Protein AF-A0A958FK14-F1 (afdb_monomer)

Solvent-accessible surface area (backbone atoms only — not com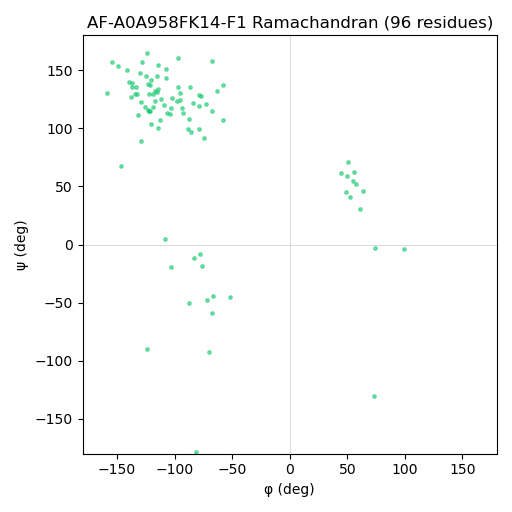parable to full-atom values): 5385 Å² total; per-residue (Å²): 116,50,66,74,43,81,48,64,76,42,88,47,45,78,41,74,50,71,74,80,83,68,88,89,6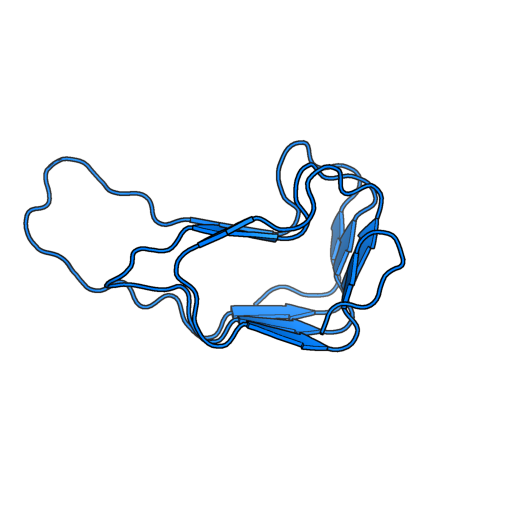9,89,70,84,73,75,60,79,50,56,73,41,40,39,33,44,37,38,34,54,28,19,36,18,45,39,32,39,41,40,39,86,91,32,33,42,28,45,34,39,38,34,51,28,40,32,29,57,43,71,69,44,66,45,82,39,41,66,42,61,78,44,52,40,69,25,26,52,64,86,40,79,49,120

Radius of gyration: 14.06 Å; Cα contacts (8 Å, |Δi|>4): 242; chains: 1; bounding box: 36×25×36 Å

Nearest PDB structures (foldseek):
  5olp-assembly2_B  TM=8.655E-01  e=2.870E-02  Bacteroides thetaiotaomicron VPI-5482

Structure (mmCIF, N/CA/C/O backbone):
data_AF-A0A958FK14-F1
#
_entry.id   AF-A0A958FK14-F1
#
loop_
_atom_site.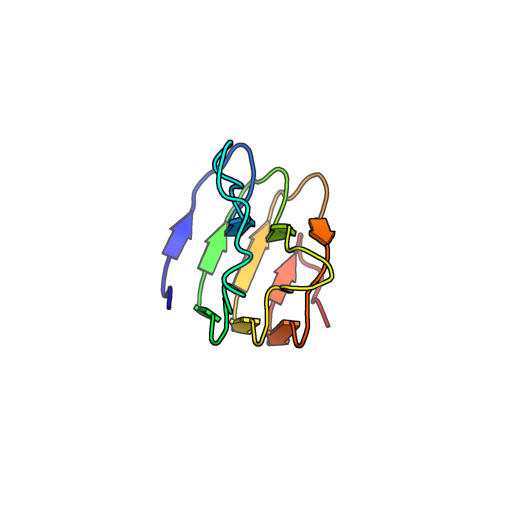group_PDB
_atom_site.id
_atom_site.type_symbol
_atom_site.label_atom_id
_atom_site.label_alt_id
_atom_site.label_comp_id
_atom_site.label_asym_id
_atom_site.label_entity_id
_atom_site.label_seq_id
_atom_site.pdbx_PDB_ins_code
_atom_site.Cartn_x
_atom_site.Cartn_y
_atom_site.Cartn_z
_atom_site.occupancy
_atom_site.B_iso_or_equiv
_atom_site.auth_seq_id
_atom_site.auth_comp_id
_atom_site.auth_asym_id
_atom_site.auth_atom_id
_atom_site.pdbx_PDB_model_num
ATOM 1 N N . TYR A 1 1 ? 12.734 -3.614 6.262 1.00 78.69 1 TYR A N 1
ATOM 2 C CA . TYR A 1 1 ? 11.900 -4.096 7.378 1.00 78.69 1 TYR A CA 1
ATOM 3 C C . TYR A 1 1 ? 11.490 -2.908 8.248 1.00 78.69 1 TYR A C 1
ATOM 5 O O . TYR A 1 1 ? 12.372 -2.173 8.677 1.00 78.69 1 TYR A O 1
ATOM 13 N N . MET A 1 2 ? 10.190 -2.689 8.470 1.00 85.75 2 MET A N 1
ATOM 14 C CA . MET A 1 2 ? 9.624 -1.602 9.291 1.00 85.75 2 MET A CA 1
ATOM 15 C C . MET A 1 2 ? 8.558 -2.182 10.227 1.00 85.75 2 MET A C 1
ATOM 17 O O . MET A 1 2 ? 7.742 -2.986 9.784 1.00 85.75 2 MET A O 1
ATOM 21 N N . ARG A 1 3 ? 8.552 -1.798 11.510 1.00 90.31 3 ARG A N 1
ATOM 22 C CA . ARG A 1 3 ? 7.561 -2.311 12.465 1.00 90.31 3 ARG A CA 1
ATOM 23 C C . ARG A 1 3 ? 7.193 -1.342 13.581 1.00 90.31 3 ARG A C 1
ATOM 25 O O . ARG A 1 3 ? 8.047 -0.554 13.982 1.00 90.31 3 ARG A O 1
ATOM 32 N N . ASN A 1 4 ? 5.985 -1.492 14.130 1.00 87.62 4 ASN A N 1
ATOM 33 C CA . ASN A 1 4 ? 5.497 -0.781 15.321 1.00 87.62 4 ASN A CA 1
ATOM 34 C C . ASN A 1 4 ? 5.549 0.746 15.165 1.00 87.62 4 ASN A C 1
ATOM 36 O O . ASN A 1 4 ? 6.141 1.444 15.990 1.00 87.62 4 ASN A O 1
ATOM 40 N N . VAL A 1 5 ? 4.968 1.261 14.082 1.00 90.00 5 VAL A N 1
ATOM 41 C CA . VAL A 1 5 ? 5.005 2.695 13.766 1.00 90.00 5 VAL A CA 1
ATOM 42 C C . VAL A 1 5 ? 3.599 3.267 13.726 1.00 90.00 5 VAL A C 1
ATOM 44 O O . VAL A 1 5 ? 2.742 2.779 12.996 1.00 90.00 5 VAL A O 1
ATOM 47 N N . THR A 1 6 ? 3.398 4.364 14.450 1.00 87.81 6 THR A N 1
ATOM 48 C CA . THR A 1 6 ? 2.190 5.183 14.342 1.00 87.81 6 THR A CA 1
ATOM 49 C C . THR A 1 6 ? 2.536 6.471 13.620 1.00 87.81 6 THR A C 1
ATOM 51 O O . THR A 1 6 ? 3.283 7.307 14.126 1.00 87.81 6 THR A O 1
ATOM 54 N N . VAL A 1 7 ? 1.980 6.630 12.429 1.00 83.75 7 VAL A N 1
ATOM 55 C CA . VAL A 1 7 ? 2.091 7.833 11.612 1.00 83.75 7 VAL A CA 1
ATOM 56 C C . VAL A 1 7 ? 0.860 8.699 11.878 1.00 83.75 7 VAL A C 1
ATOM 58 O O . VAL A 1 7 ? -0.263 8.206 11.842 1.00 83.75 7 VAL A O 1
ATOM 61 N N . GLY A 1 8 ? 1.050 9.989 12.160 1.00 83.38 8 GLY A N 1
ATOM 62 C CA . GLY A 1 8 ? -0.063 10.928 12.330 1.00 83.38 8 GLY A CA 1
ATOM 63 C C . GLY A 1 8 ? -0.766 11.204 11.001 1.00 83.38 8 GLY A C 1
ATOM 64 O O . GLY A 1 8 ? -1.662 10.469 10.589 1.00 83.38 8 GLY A O 1
ATOM 65 N N . GLU A 1 9 ? -0.325 12.254 10.316 1.00 85.12 9 GLU A N 1
ATOM 66 C CA . GLU A 1 9 ? -0.774 12.591 8.967 1.00 85.12 9 GLU A CA 1
ATOM 67 C C . GLU A 1 9 ? 0.428 12.622 8.025 1.00 85.12 9 GLU A C 1
ATOM 69 O O . GLU A 1 9 ? 1.479 13.168 8.365 1.00 85.12 9 GLU A O 1
ATOM 74 N N . VAL A 1 10 ? 0.267 12.052 6.834 1.00 83.75 10 VAL A N 1
ATOM 75 C CA . VAL A 1 10 ? 1.224 12.182 5.733 1.00 83.75 10 VAL A CA 1
ATOM 76 C C . VAL A 1 10 ? 0.510 12.759 4.522 1.00 83.75 10 VAL A C 1
ATOM 78 O O . VAL A 1 10 ? -0.623 12.402 4.222 1.00 83.75 10 VAL A O 1
ATOM 81 N N . SER A 1 11 ? 1.157 13.682 3.816 1.00 82.06 11 SER A N 1
ATOM 82 C CA . SER A 1 11 ? 0.543 14.367 2.672 1.00 82.06 11 SER A CA 1
ATOM 83 C C . SER A 1 11 ? 0.474 13.509 1.406 1.00 82.06 11 SER A C 1
ATOM 85 O O . SER A 1 11 ? -0.291 13.826 0.500 1.00 82.06 11 SER A O 1
ATOM 87 N N . ASP A 1 12 ? 1.271 12.442 1.331 1.00 89.56 12 ASP A N 1
ATOM 88 C CA . ASP A 1 12 ? 1.445 11.636 0.124 1.00 89.56 12 ASP A CA 1
ATOM 89 C C . ASP A 1 12 ? 1.134 10.158 0.384 1.00 89.56 12 ASP A C 1
ATOM 91 O O . ASP A 1 12 ? -0.025 9.776 0.274 1.00 89.56 12 ASP A O 1
ATOM 95 N N . ALA A 1 13 ? 2.098 9.323 0.781 1.00 85.75 13 ALA A N 1
ATOM 96 C CA . ALA A 1 13 ? 1.824 7.912 1.060 1.00 85.75 13 ALA A CA 1
ATOM 97 C C . ALA A 1 13 ? 2.363 7.447 2.413 1.00 85.75 13 ALA A C 1
ATOM 99 O O . ALA A 1 13 ? 3.414 7.919 2.848 1.00 85.75 13 ALA A O 1
ATOM 100 N N . VAL A 1 14 ? 1.670 6.496 3.053 1.00 87.56 14 VAL A N 1
ATOM 101 C CA . VAL A 1 14 ? 2.185 5.839 4.271 1.00 87.56 14 VAL A CA 1
ATOM 102 C C . VAL A 1 14 ? 3.416 5.007 3.924 1.00 87.56 14 VAL A C 1
ATOM 104 O O . VAL A 1 14 ? 4.431 5.073 4.614 1.00 87.56 14 VAL A O 1
ATOM 107 N N . ILE A 1 15 ? 3.345 4.263 2.817 1.00 89.81 15 ILE A N 1
ATOM 108 C CA . ILE A 1 15 ? 4.463 3.485 2.285 1.00 89.81 15 ILE A CA 1
ATOM 109 C C . ILE A 1 15 ? 4.687 3.892 0.832 1.00 89.81 15 ILE A C 1
ATOM 111 O O . ILE A 1 15 ? 3.816 3.697 -0.016 1.00 89.81 15 ILE A O 1
ATOM 115 N N . ARG A 1 16 ? 5.872 4.438 0.533 1.00 90.19 16 ARG A N 1
ATOM 116 C CA . ARG A 1 16 ? 6.269 4.839 -0.823 1.00 90.19 16 ARG A CA 1
ATOM 117 C C . ARG A 1 16 ? 7.548 4.129 -1.243 1.00 90.19 16 ARG A C 1
ATOM 119 O O . ARG A 1 16 ? 8.611 4.384 -0.685 1.00 90.19 16 ARG A O 1
ATOM 126 N N . ILE A 1 17 ? 7.448 3.281 -2.261 1.00 83.94 17 ILE A N 1
ATOM 127 C CA . ILE A 1 17 ? 8.579 2.576 -2.871 1.00 83.94 17 ILE A CA 1
ATOM 128 C C . ILE A 1 17 ? 8.596 2.921 -4.356 1.00 83.94 17 ILE A C 1
ATOM 130 O O . ILE A 1 17 ? 7.666 2.609 -5.101 1.00 83.94 17 ILE A O 1
ATOM 134 N N . ILE A 1 18 ? 9.655 3.603 -4.786 1.00 80.56 18 ILE A N 1
ATOM 135 C CA . ILE A 1 18 ? 9.793 4.102 -6.153 1.00 80.56 18 ILE A CA 1
ATOM 136 C C . ILE A 1 18 ? 11.219 3.913 -6.649 1.00 80.56 18 ILE A C 1
ATOM 138 O O . ILE A 1 18 ? 12.186 4.164 -5.928 1.00 80.56 18 ILE A O 1
ATOM 142 N N . PHE A 1 19 ? 11.348 3.519 -7.911 1.00 73.50 19 PHE A N 1
ATOM 143 C CA . PHE A 1 19 ? 12.637 3.522 -8.584 1.00 73.50 19 PHE A CA 1
ATOM 144 C C . PHE A 1 19 ? 12.930 4.917 -9.137 1.00 73.50 19 PHE A C 1
ATOM 146 O O . PHE A 1 19 ? 12.192 5.442 -9.972 1.00 73.50 19 PHE A O 1
ATOM 153 N N . TYR A 1 20 ? 14.044 5.509 -8.711 1.00 67.62 20 TYR A N 1
ATOM 154 C CA . TYR A 1 20 ? 14.556 6.744 -9.298 1.00 67.62 20 TYR A CA 1
ATOM 155 C C . TYR A 1 20 ? 15.569 6.425 -10.399 1.00 67.62 20 TYR A C 1
ATOM 157 O O . TYR A 1 20 ? 16.639 5.873 -10.141 1.00 67.62 20 TYR A O 1
ATOM 165 N N . LYS A 1 21 ? 15.268 6.811 -11.643 1.00 60.94 21 LYS A N 1
ATOM 166 C CA . LYS A 1 21 ? 16.241 6.753 -12.741 1.00 60.94 21 LYS A CA 1
ATOM 167 C C . LYS A 1 21 ? 17.196 7.942 -12.647 1.00 60.94 21 LYS A C 1
ATOM 169 O O . LYS A 1 21 ? 16.777 9.086 -12.804 1.00 60.94 21 LYS A O 1
ATOM 174 N N . LYS A 1 22 ? 18.493 7.681 -12.486 1.00 57.47 22 LYS A N 1
ATOM 175 C CA . LYS A 1 22 ? 19.533 8.702 -12.676 1.00 57.47 22 LYS A CA 1
ATOM 176 C C . LYS A 1 22 ? 19.762 8.912 -14.180 1.00 57.47 22 LYS A C 1
ATOM 178 O O . LYS A 1 22 ? 19.953 7.940 -14.914 1.00 57.47 22 LYS A O 1
ATOM 183 N N . GLN A 1 23 ? 19.702 10.156 -14.664 1.00 51.94 23 GLN A N 1
ATOM 184 C CA . GLN A 1 23 ? 20.034 10.467 -16.062 1.00 51.94 23 GLN A CA 1
ATOM 185 C C . GLN A 1 23 ? 21.478 10.025 -16.377 1.00 51.94 23 GLN A C 1
ATOM 187 O O . GLN A 1 23 ? 22.376 10.229 -15.563 1.00 51.94 23 GLN A O 1
ATOM 192 N N . GLY A 1 24 ? 21.698 9.412 -17.546 1.00 57.75 24 GLY A N 1
ATOM 193 C CA . GLY A 1 24 ? 23.039 9.112 -18.074 1.00 57.75 24 GLY A CA 1
ATOM 194 C C . GLY A 1 24 ? 23.580 7.687 -17.882 1.00 57.75 24 GLY A C 1
ATOM 195 O O . GLY A 1 24 ? 24.639 7.386 -18.424 1.00 57.75 24 GLY A O 1
ATOM 196 N N . GLN A 1 25 ? 22.891 6.775 -17.183 1.00 54.81 25 GLN A N 1
ATOM 197 C CA . GLN A 1 25 ? 23.323 5.368 -17.116 1.00 54.81 25 GLN A CA 1
ATOM 198 C C . GLN A 1 25 ? 22.653 4.512 -18.202 1.00 54.81 25 GLN A C 1
ATOM 200 O O . GLN A 1 25 ? 21.444 4.286 -18.185 1.00 54.81 25 GLN A O 1
ATOM 205 N N . ALA A 1 26 ? 23.467 4.032 -19.149 1.00 54.69 26 ALA A N 1
ATOM 206 C CA . ALA A 1 26 ? 23.062 3.163 -20.259 1.00 54.69 26 ALA A CA 1
ATOM 207 C C . ALA A 1 26 ? 22.979 1.670 -19.884 1.00 54.69 26 ALA A C 1
ATOM 209 O O . ALA A 1 26 ? 22.464 0.865 -20.654 1.00 54.69 26 ALA A O 1
ATOM 210 N N . ARG A 1 27 ? 23.494 1.281 -18.711 1.00 55.59 27 ARG A N 1
ATOM 211 C CA . ARG A 1 27 ? 23.536 -0.114 -18.262 1.00 55.59 27 ARG A CA 1
ATOM 212 C C . ARG A 1 27 ? 22.457 -0.327 -17.212 1.00 55.59 27 ARG A C 1
ATOM 214 O O . ARG A 1 27 ? 22.518 0.247 -16.129 1.00 55.59 27 ARG A O 1
ATOM 221 N N . TYR A 1 28 ? 21.447 -1.114 -17.5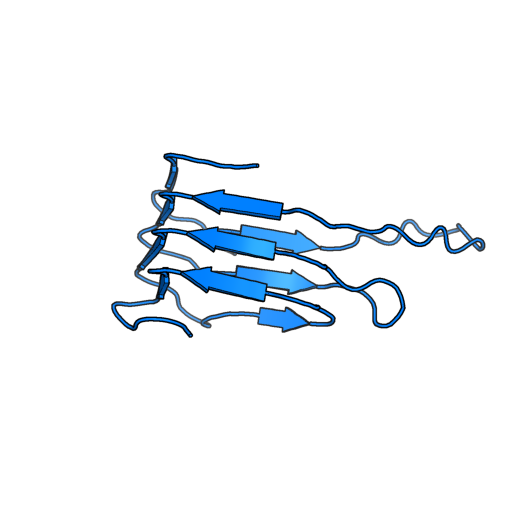61 1.00 55.03 28 TYR A N 1
ATOM 222 C CA . TYR A 1 28 ? 20.384 -1.499 -16.645 1.00 55.03 28 TYR A CA 1
ATOM 223 C C . TYR A 1 28 ? 20.925 -2.536 -15.666 1.00 55.03 28 TYR A C 1
ATOM 225 O O . TYR A 1 28 ? 20.890 -3.730 -15.945 1.00 55.03 28 TYR A O 1
ATOM 233 N N . THR A 1 29 ? 21.436 -2.101 -14.519 1.00 56.62 29 THR A N 1
ATOM 234 C CA . THR A 1 29 ? 21.496 -3.013 -13.378 1.00 56.62 29 THR A CA 1
ATOM 235 C C . THR A 1 29 ? 20.050 -3.276 -12.976 1.00 56.62 29 THR A C 1
ATOM 237 O O . THR A 1 29 ? 19.336 -2.341 -12.610 1.00 56.62 29 THR A O 1
ATOM 240 N N . LEU A 1 30 ? 19.596 -4.522 -13.117 1.00 56.03 30 LEU A N 1
ATOM 241 C CA . LEU A 1 30 ? 18.340 -4.969 -12.525 1.00 56.03 30 LEU A CA 1
ATOM 242 C C . LEU A 1 30 ? 18.452 -4.735 -11.019 1.00 56.03 30 LEU A C 1
ATOM 244 O O . LEU A 1 30 ? 19.230 -5.394 -10.333 1.00 56.03 30 LEU A O 1
ATOM 248 N N . LEU A 1 31 ? 17.739 -3.730 -10.524 1.00 60.19 31 LEU A N 1
ATOM 249 C CA . LEU A 1 31 ? 17.641 -3.463 -9.101 1.00 60.19 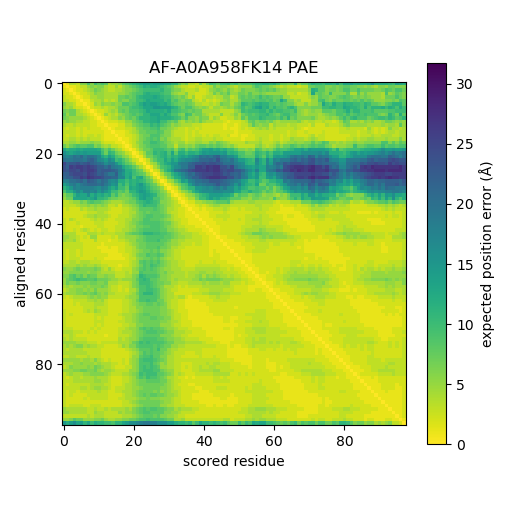31 LEU A CA 1
ATOM 250 C C . LEU A 1 31 ? 16.467 -4.302 -8.600 1.00 60.19 31 LEU A C 1
ATOM 252 O O . LEU A 1 31 ? 15.304 -3.960 -8.804 1.00 60.19 31 LEU A O 1
ATOM 256 N N . LEU A 1 32 ? 16.779 -5.445 -8.002 1.00 62.62 32 LEU A N 1
ATOM 257 C CA . LEU A 1 32 ? 15.785 -6.288 -7.352 1.00 62.62 32 LEU A CA 1
ATOM 258 C C . LEU A 1 32 ? 15.482 -5.677 -5.981 1.00 62.62 32 LEU A C 1
ATOM 260 O O . LEU A 1 32 ? 16.257 -5.832 -5.041 1.00 62.62 32 LEU A O 1
ATOM 264 N N . PHE A 1 33 ? 14.375 -4.939 -5.881 1.00 68.25 33 PHE A N 1
ATOM 265 C CA . PHE A 1 33 ? 13.786 -4.605 -4.586 1.00 68.25 33 PHE A CA 1
ATOM 266 C C . PHE A 1 33 ? 12.872 -5.759 -4.199 1.00 68.25 33 PHE A C 1
ATOM 268 O O . PHE A 1 33 ? 11.744 -5.841 -4.678 1.00 68.25 33 PHE A O 1
ATOM 275 N N . THR A 1 34 ? 13.408 -6.659 -3.382 1.00 78.50 34 THR A N 1
ATOM 276 C CA . THR A 1 34 ? 12.716 -7.837 -2.858 1.00 78.50 34 THR A CA 1
ATOM 277 C C . THR A 1 34 ? 12.753 -7.840 -1.330 1.00 78.50 34 THR A C 1
ATOM 279 O O . THR A 1 34 ? 13.532 -7.100 -0.724 1.00 78.50 34 THR A O 1
ATOM 282 N N . ASP A 1 35 ? 11.905 -8.664 -0.720 1.00 83.38 35 ASP A N 1
ATOM 283 C CA . ASP A 1 35 ? 11.893 -8.981 0.715 1.00 83.38 35 ASP A CA 1
ATOM 284 C C . ASP A 1 35 ? 11.594 -7.768 1.606 1.00 83.38 35 ASP A C 1
ATOM 286 O O . ASP A 1 35 ? 12.242 -7.490 2.624 1.00 83.38 35 ASP A O 1
ATOM 290 N N . LEU A 1 36 ? 10.570 -7.014 1.210 1.00 87.69 36 LEU A N 1
ATOM 291 C CA . LEU A 1 36 ? 10.064 -5.897 1.991 1.00 87.69 36 LEU A CA 1
ATOM 292 C C . LEU A 1 36 ? 9.041 -6.416 3.001 1.00 87.69 36 LEU A C 1
ATOM 294 O O . LEU A 1 36 ? 8.172 -7.217 2.673 1.00 87.69 36 LEU A O 1
ATOM 298 N N . TYR A 1 37 ? 9.143 -5.944 4.241 1.00 92.62 37 TYR A N 1
ATOM 299 C CA . TYR A 1 37 ? 8.239 -6.340 5.317 1.00 92.62 37 TYR A CA 1
ATOM 300 C C . TYR A 1 37 ? 7.858 -5.123 6.150 1.00 92.62 37 TYR A C 1
ATOM 302 O O . TYR A 1 37 ? 8.744 -4.391 6.623 1.00 92.62 37 TYR A O 1
ATOM 310 N N . VAL A 1 38 ? 6.554 -4.919 6.315 1.00 92.88 38 VAL A N 1
ATOM 311 C CA . VAL A 1 38 ? 5.954 -3.858 7.124 1.00 92.88 38 VAL A CA 1
ATOM 312 C C . VAL A 1 38 ? 4.933 -4.491 8.061 1.00 92.88 38 VAL A C 1
ATOM 314 O O . VAL A 1 38 ? 4.021 -5.164 7.601 1.00 92.88 38 VAL A O 1
ATOM 317 N N . CYS A 1 39 ? 5.088 -4.293 9.369 1.00 95.69 39 CYS A N 1
ATOM 318 C CA . CYS A 1 39 ? 4.224 -4.940 10.356 1.00 95.69 39 CYS A CA 1
ATOM 319 C C . CYS A 1 39 ? 3.791 -3.998 11.476 1.00 95.69 39 CYS A C 1
ATOM 321 O O . CYS A 1 39 ? 4.605 -3.232 11.994 1.00 95.69 39 CYS A O 1
ATOM 323 N N . ASN A 1 40 ? 2.524 -4.072 11.885 1.00 95.25 40 ASN A N 1
ATOM 324 C CA . ASN A 1 40 ? 1.984 -3.253 12.971 1.00 95.25 40 ASN A CA 1
ATOM 325 C C . ASN A 1 40 ? 2.212 -1.748 12.729 1.00 95.25 40 ASN A C 1
ATOM 327 O O . ASN A 1 40 ? 2.845 -1.052 13.531 1.00 95.25 40 ASN A O 1
ATOM 331 N N . VAL A 1 41 ? 1.766 -1.261 11.567 1.00 94.62 41 VAL A N 1
ATOM 332 C CA . VAL A 1 41 ? 1.848 0.158 11.192 1.00 94.62 41 VAL A CA 1
ATOM 333 C C . VAL A 1 41 ? 0.453 0.751 11.067 1.00 94.62 41 VAL A C 1
ATOM 335 O O . VAL A 1 41 ? -0.427 0.167 10.434 1.00 94.62 41 VAL A O 1
ATOM 338 N N . ALA A 1 42 ? 0.267 1.935 11.650 1.00 94.94 42 ALA A N 1
ATOM 339 C CA . ALA A 1 42 ? -0.989 2.669 11.607 1.00 94.94 42 ALA A CA 1
ATOM 340 C C . ALA A 1 42 ? -0.811 4.095 11.064 1.00 94.94 42 ALA A C 1
ATOM 342 O O . ALA A 1 42 ? 0.198 4.743 11.347 1.00 94.94 42 ALA A O 1
ATOM 343 N N . SER A 1 43 ? -1.796 4.604 10.320 1.00 94.94 43 SER A N 1
ATOM 344 C CA . SER A 1 43 ? -1.867 6.003 9.871 1.00 94.94 43 SER A CA 1
ATOM 345 C C . SER A 1 43 ? -3.298 6.533 9.911 1.00 94.94 43 SER A C 1
ATOM 347 O O . SER A 1 43 ? -4.231 5.753 9.745 1.00 94.94 43 SER A O 1
ATOM 349 N N . ARG A 1 44 ? -3.476 7.846 10.130 1.00 93.12 44 ARG A N 1
ATOM 350 C CA . ARG A 1 44 ? -4.805 8.486 10.205 1.00 93.12 44 ARG A CA 1
ATOM 351 C C . ARG A 1 44 ? -5.207 9.271 8.964 1.00 93.12 44 ARG A C 1
ATOM 353 O O . ARG A 1 44 ? -6.383 9.594 8.818 1.00 93.12 44 ARG A O 1
ATOM 360 N N . LYS A 1 45 ? -4.239 9.655 8.129 1.00 93.62 45 LYS A N 1
ATOM 361 C CA . LYS A 1 45 ? -4.491 10.408 6.901 1.00 93.62 45 LYS A CA 1
ATOM 362 C C . LYS A 1 45 ? -3.333 10.257 5.935 1.00 93.62 45 LYS A C 1
ATOM 364 O O . LYS A 1 45 ? -2.178 10.477 6.306 1.00 93.62 45 LYS A O 1
ATOM 369 N N . SER A 1 46 ? -3.665 9.930 4.694 1.00 94.56 46 SER A N 1
ATOM 370 C CA . SER A 1 46 ? -2.717 9.851 3.586 1.00 94.56 46 SER A CA 1
ATOM 371 C C . SER A 1 46 ? -3.429 10.081 2.260 1.00 94.56 46 SER A C 1
ATOM 373 O O . SER A 1 46 ? -4.636 9.867 2.153 1.00 94.56 46 SER A O 1
ATOM 375 N N . ARG A 1 47 ? -2.702 10.505 1.225 1.00 95.50 47 ARG A N 1
ATOM 376 C CA . ARG A 1 47 ? -3.263 10.471 -0.126 1.00 95.50 47 ARG A CA 1
ATOM 377 C C . ARG A 1 47 ? -3.357 9.022 -0.604 1.00 95.50 47 ARG A C 1
ATOM 379 O O . ARG A 1 47 ? -4.424 8.601 -1.026 1.00 95.50 47 ARG A O 1
ATOM 386 N N . TYR A 1 48 ? -2.284 8.250 -0.450 1.00 96.69 48 TYR A N 1
ATOM 387 C CA . TYR A 1 48 ? -2.238 6.819 -0.743 1.00 96.69 48 TYR A CA 1
ATOM 388 C C . TYR A 1 48 ? -1.859 6.006 0.498 1.00 96.69 48 TYR A C 1
ATOM 390 O O . TYR A 1 48 ? -0.956 6.374 1.246 1.00 96.69 48 TYR A O 1
ATOM 398 N N . ALA A 1 49 ? -2.469 4.840 0.675 1.00 95.19 49 ALA A N 1
ATOM 399 C CA . ALA A 1 49 ? -1.998 3.870 1.658 1.00 95.19 49 ALA A CA 1
ATOM 400 C C . ALA A 1 49 ? -0.634 3.310 1.218 1.00 95.19 49 ALA A C 1
ATOM 402 O O . ALA A 1 49 ? 0.383 3.498 1.892 1.00 95.19 49 ALA A O 1
ATOM 403 N N . ILE A 1 50 ? -0.604 2.701 0.032 1.00 95.06 50 ILE A N 1
ATOM 404 C CA . ILE A 1 50 ? 0.599 2.140 -0.579 1.00 95.06 50 ILE A CA 1
ATOM 405 C C . ILE A 1 50 ? 0.825 2.786 -1.948 1.00 95.06 50 ILE A C 1
ATOM 407 O O . ILE A 1 50 ? -0.069 2.817 -2.794 1.00 95.06 50 ILE A O 1
ATOM 411 N N . TYR A 1 51 ? 2.045 3.266 -2.184 1.00 94.62 51 TYR A N 1
ATOM 412 C CA . TYR A 1 51 ? 2.507 3.740 -3.483 1.00 94.62 51 TYR A CA 1
ATOM 413 C C . TYR A 1 51 ? 3.717 2.912 -3.933 1.00 94.62 51 TYR A C 1
ATOM 415 O O . TYR A 1 51 ? 4.837 3.127 -3.459 1.00 94.62 51 TYR A O 1
ATOM 423 N N . LEU A 1 52 ? 3.497 1.984 -4.867 1.00 92.31 52 LEU A N 1
ATOM 424 C CA . LEU A 1 52 ? 4.533 1.198 -5.539 1.00 92.31 52 LEU A CA 1
ATOM 425 C C . LEU A 1 52 ? 4.655 1.642 -6.996 1.00 92.31 52 LEU A C 1
ATOM 427 O O . LEU A 1 52 ? 3.704 1.525 -7.770 1.00 92.31 52 LEU A O 1
ATOM 431 N N . ALA A 1 53 ? 5.839 2.107 -7.390 1.00 89.94 53 ALA A N 1
ATOM 432 C CA . ALA A 1 53 ? 6.158 2.355 -8.794 1.00 89.94 53 ALA A CA 1
ATOM 433 C C . ALA A 1 53 ? 7.481 1.686 -9.183 1.00 89.94 53 ALA A C 1
ATOM 435 O O . ALA A 1 53 ? 8.556 2.289 -9.084 1.00 89.94 53 ALA A O 1
ATOM 436 N N . GLY A 1 54 ? 7.364 0.428 -9.617 1.00 85.69 54 GLY A N 1
ATOM 437 C CA . GLY A 1 54 ? 8.423 -0.358 -10.245 1.00 85.69 54 GLY A CA 1
ATOM 438 C C . GLY A 1 54 ? 8.607 -0.056 -11.733 1.00 85.69 54 GLY A C 1
ATOM 439 O O . GLY A 1 54 ? 7.895 0.763 -12.320 1.00 85.69 54 GLY A O 1
ATOM 440 N N . TYR A 1 55 ? 9.541 -0.767 -12.364 1.00 85.50 55 TYR A N 1
ATOM 441 C CA . TYR A 1 55 ? 9.636 -0.859 -13.824 1.00 85.50 55 TYR A CA 1
ATOM 442 C C . TYR A 1 55 ? 9.193 -2.244 -14.282 1.00 85.50 55 TYR A C 1
ATOM 444 O O . TYR A 1 55 ? 9.410 -3.212 -13.569 1.00 85.50 55 TYR A O 1
ATOM 452 N N . GLU A 1 56 ? 8.658 -2.370 -15.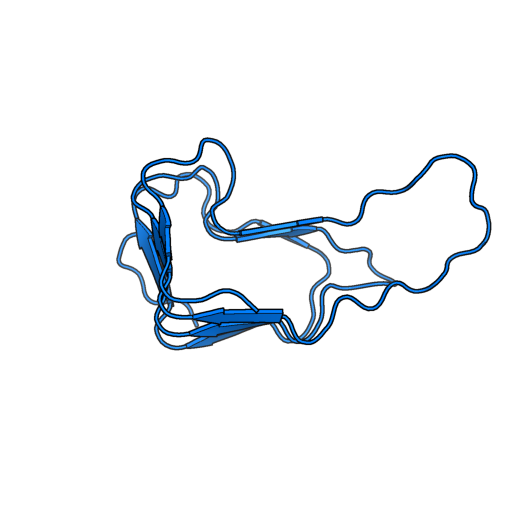495 1.00 83.81 56 GLU A N 1
ATOM 453 C CA . GLU A 1 56 ? 8.232 -3.668 -16.044 1.00 83.81 56 GLU A CA 1
ATOM 454 C C . GLU A 1 56 ? 9.327 -4.744 -15.963 1.00 83.81 56 GLU A C 1
ATOM 456 O O . GLU A 1 56 ? 9.091 -5.846 -15.486 1.00 83.81 56 GLU A O 1
ATOM 461 N N . ARG A 1 57 ? 10.563 -4.390 -16.329 1.00 83.69 57 ARG A N 1
ATOM 462 C CA . ARG A 1 57 ? 11.724 -5.288 -16.222 1.00 83.69 57 ARG A CA 1
ATOM 463 C C . ARG A 1 57 ? 12.308 -5.425 -14.809 1.00 83.69 57 ARG A C 1
ATOM 465 O O . ARG A 1 57 ? 13.261 -6.165 -14.635 1.00 83.69 57 ARG A O 1
ATOM 472 N N . SER A 1 58 ? 11.853 -4.624 -13.848 1.00 83.81 58 SER A N 1
ATOM 473 C CA . SER A 1 58 ? 12.399 -4.549 -12.484 1.00 83.81 58 SER A CA 1
ATOM 474 C C . SER A 1 58 ? 11.250 -4.254 -11.512 1.00 83.81 58 SER A C 1
ATOM 476 O O . SER A 1 58 ? 11.150 -3.130 -11.002 1.00 83.81 58 SER A O 1
ATOM 478 N N . PRO A 1 59 ? 10.316 -5.207 -11.341 1.00 87.00 59 PRO A N 1
ATOM 479 C CA . PRO A 1 59 ? 9.176 -5.010 -10.465 1.00 87.00 59 PRO A CA 1
ATOM 480 C C . PRO A 1 59 ? 9.618 -4.923 -9.000 1.00 87.00 59 PRO A C 1
ATOM 482 O O . PRO A 1 59 ? 10.687 -5.413 -8.627 1.00 87.00 59 PRO A O 1
ATOM 485 N N . VAL A 1 60 ? 8.782 -4.309 -8.161 1.00 87.88 60 VAL A N 1
ATOM 486 C CA . VAL A 1 60 ? 8.886 -4.483 -6.703 1.00 87.88 60 VAL A CA 1
ATOM 487 C C . VAL A 1 60 ? 8.379 -5.887 -6.378 1.00 87.88 60 VAL A C 1
ATOM 489 O O . VAL A 1 60 ? 7.237 -6.194 -6.707 1.00 87.88 60 VAL A O 1
ATOM 492 N N . ALA A 1 61 ? 9.211 -6.730 -5.774 1.00 89.31 61 ALA A N 1
ATOM 493 C CA . ALA A 1 61 ? 8.902 -8.137 -5.529 1.00 89.31 61 ALA A CA 1
ATOM 494 C C . ALA A 1 61 ? 8.790 -8.453 -4.028 1.00 89.31 61 ALA A C 1
ATOM 496 O O . ALA A 1 61 ? 9.402 -7.766 -3.209 1.00 89.31 61 ALA A O 1
ATOM 497 N N . ASN A 1 62 ? 8.037 -9.500 -3.681 1.00 91.00 62 ASN A N 1
ATOM 498 C CA . ASN A 1 62 ? 7.919 -10.063 -2.330 1.00 91.00 62 ASN A CA 1
ATOM 499 C C . ASN A 1 62 ? 7.745 -8.993 -1.235 1.00 91.00 62 ASN A C 1
ATOM 501 O O . ASN A 1 62 ? 8.594 -8.818 -0.350 1.00 91.00 62 ASN A O 1
ATOM 505 N N . PHE A 1 63 ? 6.657 -8.231 -1.334 1.00 93.19 63 PHE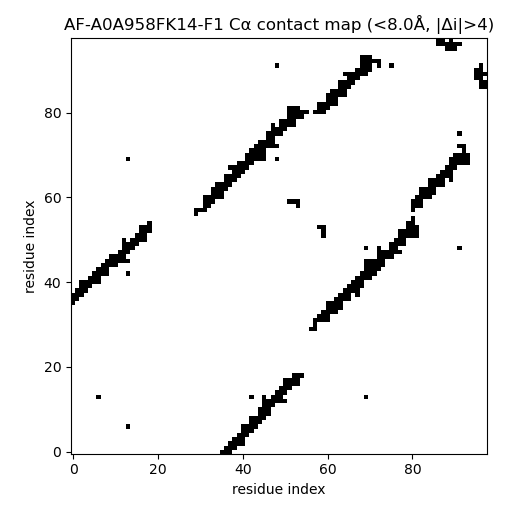 A N 1
ATOM 506 C CA . PHE A 1 63 ? 6.324 -7.205 -0.358 1.00 93.19 63 PHE A CA 1
ATOM 507 C C . PHE A 1 63 ? 5.215 -7.702 0.566 1.00 93.19 63 PHE A C 1
ATOM 509 O O . PHE A 1 63 ? 4.103 -7.966 0.132 1.00 93.19 63 PHE A O 1
ATOM 516 N N . ASN A 1 64 ? 5.529 -7.804 1.851 1.00 95.19 64 ASN A N 1
ATOM 517 C CA . ASN A 1 64 ? 4.658 -8.350 2.874 1.00 95.19 64 ASN A CA 1
ATOM 518 C C . ASN A 1 64 ? 4.212 -7.242 3.832 1.00 95.19 64 ASN A C 1
ATOM 520 O O . ASN A 1 64 ? 5.042 -6.539 4.422 1.00 95.19 64 ASN A O 1
ATOM 524 N N . LEU A 1 65 ? 2.901 -7.101 3.989 1.00 96.19 65 LEU A N 1
ATOM 525 C CA . LEU A 1 65 ? 2.278 -6.250 4.991 1.00 96.19 65 LEU A CA 1
ATOM 526 C C . LEU A 1 65 ? 1.474 -7.110 5.955 1.00 96.19 65 LEU A C 1
ATOM 528 O O . LEU A 1 65 ? 0.676 -7.940 5.527 1.00 96.19 65 LEU A O 1
ATOM 532 N N . ASP A 1 66 ? 1.671 -6.869 7.244 1.00 97.19 66 ASP A N 1
ATOM 533 C CA . ASP A 1 66 ? 1.059 -7.644 8.317 1.00 97.19 66 ASP A CA 1
ATOM 534 C C . ASP A 1 66 ? 0.486 -6.713 9.395 1.00 97.19 66 ASP A C 1
ATOM 536 O O . ASP A 1 66 ? 1.168 -5.798 9.868 1.00 97.19 66 ASP A O 1
ATOM 540 N N . ASN A 1 67 ? -0.775 -6.916 9.773 1.00 97.38 67 ASN A N 1
ATOM 541 C CA . ASN A 1 67 ? -1.460 -6.177 10.834 1.00 97.38 67 ASN A CA 1
ATOM 542 C C . ASN A 1 67 ? -1.314 -4.645 10.685 1.00 97.38 67 ASN A C 1
ATOM 544 O O . ASN A 1 67 ? -0.752 -3.961 11.542 1.00 97.38 67 ASN A O 1
ATOM 548 N N . CYS A 1 68 ? -1.763 -4.088 9.559 1.00 96.94 68 CYS A N 1
ATOM 549 C CA . CYS A 1 68 ? -1.640 -2.655 9.266 1.00 96.94 68 CYS A CA 1
ATOM 550 C C . CYS A 1 68 ? -3.009 -1.970 9.177 1.00 96.94 68 CYS A C 1
ATOM 552 O O . CYS A 1 68 ? -3.976 -2.551 8.690 1.00 96.94 68 CYS A O 1
ATOM 554 N N . ARG A 1 69 ? -3.099 -0.710 9.617 1.00 97.38 69 ARG A N 1
ATOM 555 C CA . ARG A 1 69 ? -4.335 0.094 9.556 1.00 97.38 69 ARG A CA 1
ATOM 556 C C . ARG A 1 69 ? -4.074 1.479 8.987 1.00 97.38 69 ARG A C 1
ATOM 558 O O . ARG A 1 69 ? -3.433 2.311 9.623 1.00 97.38 69 ARG A O 1
ATOM 565 N N . PHE A 1 70 ? -4.584 1.739 7.795 1.00 97.19 70 PHE A N 1
ATOM 566 C CA . PHE A 1 70 ? -4.435 3.019 7.117 1.00 97.19 70 PHE A CA 1
ATOM 567 C C . PHE A 1 70 ? -5.802 3.682 6.983 1.00 97.19 70 PHE A C 1
ATOM 569 O O . PHE A 1 70 ? -6.595 3.337 6.110 1.00 97.19 70 PHE A O 1
ATOM 576 N N . ASP A 1 71 ? -6.074 4.634 7.866 1.00 95.88 71 ASP A N 1
ATOM 577 C CA . ASP A 1 71 ? -7.309 5.409 7.879 1.00 95.88 71 ASP A CA 1
ATOM 578 C C . ASP A 1 71 ? -7.119 6.755 7.165 1.00 95.88 71 ASP A C 1
ATOM 580 O O . ASP A 1 71 ? -5.995 7.231 6.967 1.00 95.88 71 ASP A O 1
ATOM 584 N N . GLY A 1 72 ? -8.229 7.371 6.751 1.00 95.62 72 GLY A N 1
ATOM 585 C CA . GLY A 1 72 ? -8.230 8.672 6.077 1.00 95.62 72 GLY A CA 1
ATOM 586 C C . GLY A 1 72 ? -7.456 8.684 4.756 1.00 95.62 72 GLY A C 1
ATOM 587 O O . GLY A 1 72 ? -6.871 9.710 4.400 1.00 95.62 72 GLY A O 1
ATOM 588 N N . VAL A 1 73 ? -7.412 7.549 4.056 1.00 97.00 73 VAL A N 1
ATOM 589 C CA . VAL A 1 73 ? -6.749 7.390 2.756 1.00 97.00 73 VAL A CA 1
ATOM 590 C C . VAL A 1 73 ? -7.653 7.957 1.657 1.00 97.00 73 VAL A C 1
ATOM 592 O O . VAL A 1 73 ? -8.825 7.592 1.586 1.00 97.00 73 VAL A O 1
ATOM 595 N N . GLN A 1 74 ? -7.130 8.838 0.802 1.00 96.62 74 GLN A N 1
ATOM 596 C CA . GLN A 1 74 ? -7.938 9.555 -0.200 1.00 96.62 74 GLN A CA 1
ATOM 597 C C . GLN A 1 74 ? -8.092 8.790 -1.522 1.00 96.62 74 GLN A C 1
ATOM 599 O O . GLN A 1 74 ? -9.207 8.595 -1.995 1.00 96.62 74 GLN A O 1
ATOM 604 N N . ASP A 1 75 ? -6.978 8.321 -2.085 1.00 95.19 75 ASP A N 1
ATOM 605 C CA . ASP A 1 75 ? -6.888 7.768 -3.444 1.00 95.19 75 ASP A CA 1
ATOM 606 C C . ASP A 1 75 ? -6.677 6.235 -3.439 1.00 95.19 75 ASP A C 1
ATOM 608 O O . ASP A 1 75 ? -6.465 5.620 -4.483 1.00 95.19 75 ASP A O 1
ATOM 612 N N . GLY A 1 76 ? -6.709 5.598 -2.262 1.00 94.12 76 GLY A N 1
ATOM 613 C CA . GLY A 1 76 ? -6.481 4.160 -2.089 1.00 94.12 76 GLY A CA 1
ATOM 614 C C . GLY A 1 76 ? -5.012 3.757 -2.259 1.00 94.12 76 GLY A C 1
ATOM 615 O O . GLY A 1 76 ? -4.122 4.343 -1.641 1.00 94.12 76 GLY A O 1
ATOM 616 N N . ASN A 1 77 ? -4.753 2.736 -3.080 1.00 95.00 77 ASN A N 1
ATOM 617 C CA . ASN A 1 77 ? -3.406 2.265 -3.417 1.00 95.00 77 ASN A CA 1
ATOM 618 C C . ASN A 1 77 ? -3.032 2.653 -4.856 1.00 95.00 77 ASN A C 1
ATOM 620 O O . ASN A 1 77 ? -3.853 2.560 -5.766 1.00 95.00 77 ASN A O 1
ATOM 624 N N . MET A 1 78 ? -1.763 2.996 -5.086 1.00 95.19 78 MET A N 1
ATOM 625 C CA . MET A 1 78 ? -1.171 3.115 -6.422 1.00 95.19 78 MET A CA 1
ATOM 626 C C . MET A 1 78 ? -0.132 2.013 -6.597 1.00 95.19 78 MET A C 1
ATOM 628 O O . MET A 1 78 ? 0.949 2.089 -6.018 1.00 95.19 78 MET A O 1
ATOM 632 N N . LEU A 1 79 ? -0.441 0.999 -7.405 1.00 94.25 79 LEU A N 1
ATOM 633 C CA . LEU A 1 79 ? 0.419 -0.167 -7.600 1.00 94.25 79 LEU A CA 1
ATOM 634 C C . LEU A 1 79 ? 0.782 -0.310 -9.080 1.00 94.25 79 LEU A C 1
ATOM 636 O O . LEU A 1 79 ? -0.083 -0.540 -9.923 1.00 94.25 79 LEU A O 1
ATOM 640 N N . ARG A 1 80 ? 2.068 -0.167 -9.414 1.00 93.00 80 ARG A N 1
ATOM 641 C CA . ARG A 1 80 ? 2.587 -0.363 -10.775 1.00 93.00 80 ARG A CA 1
ATOM 642 C C . ARG A 1 80 ? 3.826 -1.240 -10.761 1.00 93.00 80 ARG A C 1
ATOM 644 O O . ARG A 1 80 ? 4.780 -0.934 -10.048 1.00 93.00 80 ARG A O 1
ATOM 651 N N . HIS A 1 81 ? 3.812 -2.263 -11.617 1.00 91.69 81 HIS A N 1
ATOM 652 C CA . HIS A 1 81 ? 4.906 -3.220 -11.804 1.00 91.69 81 HIS A CA 1
ATOM 653 C C . HIS A 1 81 ? 5.389 -3.808 -10.469 1.00 91.69 81 HIS A C 1
ATOM 655 O O . HIS A 1 81 ? 6.468 -3.476 -9.975 1.00 91.69 81 HIS A O 1
ATOM 661 N N . TYR A 1 82 ? 4.552 -4.660 -9.879 1.00 91.94 82 TYR A N 1
ATOM 662 C CA . TYR A 1 82 ? 4.848 -5.398 -8.657 1.00 91.94 82 TYR A CA 1
ATOM 663 C C . TYR A 1 82 ? 4.580 -6.892 -8.861 1.00 91.94 82 TYR A C 1
ATOM 665 O O . TYR A 1 82 ? 3.781 -7.262 -9.723 1.00 91.94 82 TYR A O 1
ATOM 673 N N . THR A 1 83 ? 5.227 -7.715 -8.045 1.00 91.50 83 THR A N 1
ATOM 674 C CA . THR A 1 83 ? 5.042 -9.167 -7.988 1.00 91.50 83 THR A CA 1
ATOM 675 C C . THR A 1 83 ? 4.992 -9.581 -6.518 1.00 91.50 83 THR A C 1
ATOM 677 O O . THR A 1 83 ? 5.792 -9.091 -5.726 1.00 91.50 83 THR A O 1
ATOM 680 N N . ASP A 1 84 ? 4.059 -10.453 -6.139 1.00 92.25 84 ASP A N 1
ATOM 681 C CA . ASP A 1 84 ? 3.932 -10.990 -4.773 1.00 92.25 84 ASP A CA 1
ATOM 682 C C . ASP A 1 84 ? 3.784 -9.903 -3.689 1.00 92.25 84 ASP A C 1
ATOM 684 O O . ASP A 1 84 ? 4.627 -9.740 -2.804 1.00 92.25 84 ASP A O 1
ATOM 688 N N . LEU A 1 85 ? 2.700 -9.121 -3.784 1.00 93.62 85 LEU A N 1
ATOM 689 C CA . LEU A 1 85 ? 2.239 -8.248 -2.702 1.00 93.62 85 LEU A CA 1
ATOM 690 C C . LEU A 1 85 ? 1.310 -9.048 -1.788 1.00 93.62 85 LEU A C 1
ATOM 692 O O . LEU A 1 85 ? 0.177 -9.331 -2.165 1.00 93.62 85 LEU A O 1
ATOM 696 N N . ASN A 1 86 ? 1.786 -9.378 -0.594 1.00 95.00 86 ASN A N 1
ATOM 697 C CA . ASN A 1 86 ? 1.040 -10.138 0.397 1.00 95.00 86 ASN A CA 1
ATOM 698 C C . ASN A 1 86 ? 0.504 -9.190 1.469 1.00 95.00 86 ASN A C 1
ATOM 700 O O . ASN A 1 86 ? 1.267 -8.436 2.080 1.00 95.00 86 ASN A O 1
ATOM 704 N N . MET A 1 87 ? -0.804 -9.234 1.705 1.00 95.88 87 MET A N 1
ATOM 705 C CA . MET A 1 87 ? -1.482 -8.427 2.715 1.00 95.88 87 MET A CA 1
ATOM 706 C C . MET A 1 87 ? -2.208 -9.349 3.690 1.00 95.88 87 MET A C 1
ATOM 708 O O . MET A 1 87 ? -3.142 -10.050 3.319 1.00 95.88 87 MET A O 1
ATOM 712 N N . GLN A 1 88 ? -1.766 -9.340 4.944 1.00 97.44 88 GLN A N 1
ATOM 713 C CA . GLN A 1 88 ? -2.396 -10.059 6.043 1.00 97.44 88 GLN A CA 1
ATOM 714 C C . GLN A 1 88 ? -2.893 -9.049 7.075 1.00 97.44 88 GLN A C 1
ATOM 716 O O . GLN A 1 88 ? -2.125 -8.224 7.565 1.00 97.44 88 GLN A O 1
ATOM 721 N N . ASP A 1 89 ? -4.190 -9.086 7.385 1.00 97.31 89 ASP A N 1
ATOM 722 C CA . ASP A 1 89 ? -4.814 -8.175 8.353 1.00 97.31 89 ASP A CA 1
ATOM 723 C C . ASP A 1 89 ? -4.519 -6.688 8.065 1.00 97.31 89 ASP A C 1
ATOM 725 O O . ASP A 1 89 ? -4.257 -5.883 8.963 1.00 97.31 89 ASP A O 1
ATOM 729 N N . VAL A 1 90 ? -4.547 -6.316 6.782 1.00 97.69 90 VAL A N 1
ATOM 730 C CA . VAL A 1 90 ? -4.344 -4.937 6.325 1.00 97.69 90 VAL A CA 1
ATOM 731 C C . VAL A 1 90 ? -5.690 -4.278 6.075 1.00 97.69 90 VAL A C 1
ATOM 733 O O . VAL A 1 90 ? -6.475 -4.744 5.256 1.00 97.69 90 VAL A O 1
ATOM 736 N N . TYR A 1 91 ? -5.943 -3.154 6.735 1.00 97.62 91 TYR A N 1
ATOM 737 C CA . TYR A 1 91 ? -7.176 -2.391 6.587 1.00 97.62 91 TYR A CA 1
ATOM 738 C C . TYR A 1 91 ? -6.878 -1.027 5.976 1.00 97.62 91 TYR A C 1
ATOM 740 O O . TYR A 1 91 ? -6.002 -0.305 6.452 1.00 97.62 91 TYR A O 1
ATOM 748 N N . ILE A 1 92 ? -7.643 -0.657 4.953 1.00 97.69 92 ILE A N 1
ATOM 749 C CA . ILE A 1 92 ? -7.629 0.677 4.351 1.00 97.69 92 ILE A CA 1
ATOM 750 C C . ILE A 1 92 ? -9.027 1.262 4.515 1.00 97.69 92 ILE A C 1
ATOM 752 O O . ILE A 1 92 ? -9.993 0.682 4.027 1.00 97.69 92 ILE A O 1
ATOM 756 N N . ASN A 1 93 ? -9.146 2.383 5.230 1.00 97.00 93 ASN A N 1
ATOM 757 C CA . ASN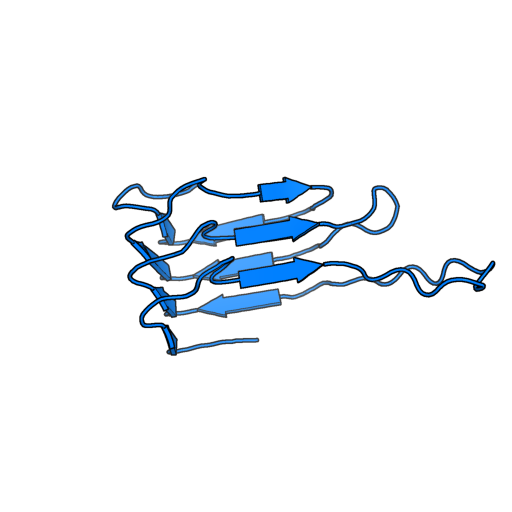 A 1 93 ? -10.427 3.019 5.566 1.00 97.00 93 ASN A CA 1
ATOM 758 C C . ASN A 1 93 ? -11.456 2.025 6.141 1.00 97.00 93 ASN A C 1
ATOM 760 O O . ASN A 1 93 ? -12.615 1.991 5.732 1.00 97.00 93 ASN A O 1
ATOM 764 N N . GLY A 1 94 ? -11.009 1.170 7.064 1.00 96.75 94 GLY A N 1
ATOM 765 C CA . GLY A 1 94 ? -11.837 0.130 7.682 1.00 96.75 94 GLY A CA 1
ATOM 766 C C . GLY A 1 94 ? -12.152 -1.086 6.798 1.00 96.75 94 GLY A C 1
ATOM 767 O O . GLY A 1 94 ? -12.757 -2.034 7.293 1.00 96.75 94 GLY A O 1
ATOM 768 N N . GLN A 1 95 ? -11.729 -1.112 5.531 1.00 96.94 95 GLN A N 1
ATOM 769 C CA . GLN A 1 95 ? -11.928 -2.253 4.634 1.00 96.94 95 GLN A CA 1
ATOM 770 C C . GLN A 1 95 ? -10.702 -3.166 4.627 1.00 96.94 95 GLN A C 1
ATOM 772 O O . GLN A 1 95 ? -9.594 -2.715 4.321 1.00 96.94 95 GLN A O 1
ATOM 777 N N . LEU A 1 96 ? -10.911 -4.451 4.922 1.00 96.56 96 LEU A N 1
ATOM 778 C CA . LEU A 1 96 ? -9.873 -5.474 4.812 1.00 96.56 96 LEU A CA 1
ATOM 779 C C . LEU A 1 96 ? -9.422 -5.609 3.351 1.0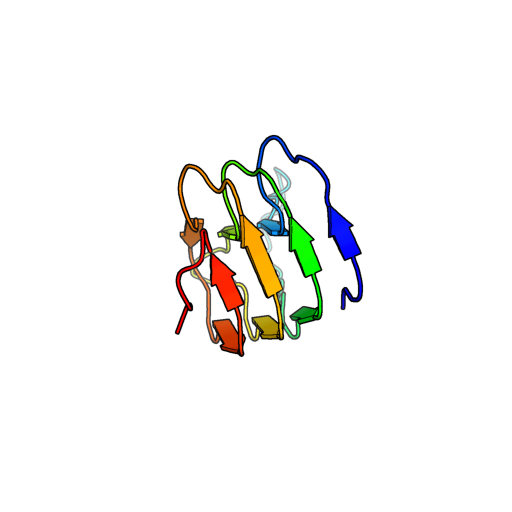0 96.56 96 LEU A C 1
ATOM 781 O O . LEU A 1 96 ? -10.253 -5.688 2.445 1.00 96.56 96 LEU A O 1
ATOM 785 N N . GLN A 1 97 ? -8.111 -5.610 3.141 1.00 93.94 97 GLN A N 1
ATOM 786 C CA . GLN A 1 97 ? -7.474 -5.821 1.847 1.00 93.94 97 GLN A CA 1
ATOM 787 C C . GLN A 1 97 ? -7.045 -7.285 1.726 1.00 93.94 97 GLN A C 1
ATOM 789 O O . GLN A 1 97 ? -6.481 -7.830 2.675 1.00 93.94 97 GLN A O 1
ATOM 794 N N . ASN A 1 98 ? -7.310 -7.879 0.562 1.00 81.50 98 ASN A N 1
ATOM 795 C CA . ASN A 1 98 ? -6.909 -9.238 0.193 1.00 81.50 98 ASN A CA 1
ATOM 796 C C . ASN A 1 98 ? -5.854 -9.205 -0.912 1.00 81.50 98 ASN A C 1
ATOM 798 O O . ASN A 1 98 ? -5.875 -8.231 -1.704 1.00 81.50 98 ASN A O 1
#

Mean predicted aligned error: 5.58 Å

Secondary structure (DSSP, 8-state):
-EEEEEEEE-SSEEEEEEPPPPTT--S-----B--EEEEEEEEEEBSEEEEEE-BTTB-EEEEEEEEEEE-SBSS--EEESEEEEEEEEEEETTEEE-

pLDDT: mean 86.66, std 12.7, range [51.94, 97.69]

Foldseek 3Di:
DEEDEEEEEDAAEPEADEDDDDPPDPDDPQDAQEDAEYENYEYAAHCEHEEADADQSRANEHHEYYQYYYHRHNNYYHHDRYYRYHYYNYYYNNDGDD

Sequence (98 aa):
YMRNVTVGEVSDAVIRIIFYKKQGQARYTLLLFTDLYVCNVASRKSRYAIYLAGYERSPVANFNLDNCRFDGVQDGNMLRHYTDLNMQDVYINGQLQN